Protein AF-A0A519UY20-F1 (afdb_monomer_lite)

Radius of gyration: 20.55 Å; chains: 1; bounding box: 41×55×35 Å

pLDDT: mean 90.34, std 7.58, range [68.69, 97.12]

Secondary structure (DSSP, 8-state):
-HHHHHHHHHHHGGGG---S----GGGS-GGG-TT-SEEEEEEEEEEEEEETTEEEEEEEEEEEE-SGGGGGGGS-PPP-

Sequence (80 aa):
MKRIILALLLLSNTAFCFAQNNYDVDLVPANLRPRANAIIRNQETIVDMKAVDNVMYSVKQAITVFNKNGENSARLVLFY

Foldseek 3Di:
DVVVVVVVVVVVVVVPDDDDPDPPVVPPDPVQPPPDQKDWPDWDWDWDDPDPPDIDIDIDTDMGGDDPVCPVVVDDDDDD

Structure (mmCIF, N/CA/C/O backbone):
data_AF-A0A519UY20-F1
#
_entry.id   AF-A0A519UY20-F1
#
loop_
_atom_site.group_PDB
_atom_site.id
_atom_site.type_symbol
_atom_site.label_atom_id
_atom_site.label_alt_id
_atom_site.label_comp_id
_atom_site.label_asym_id
_atom_site.label_entity_id
_atom_site.label_seq_id
_atom_site.pdbx_PDB_ins_code
_atom_site.Cartn_x
_atom_site.Cartn_y
_atom_site.Cartn_z
_atom_site.occupancy
_atom_site.B_iso_or_equiv
_atom_site.auth_seq_id
_atom_site.auth_comp_id
_atom_site.auth_asym_id
_atom_site.auth_atom_id
_atom_site.pdbx_PDB_model_num
ATOM 1 N N . MET A 1 1 ? 1.079 45.356 14.980 1.00 68.69 1 MET A N 1
ATOM 2 C CA . MET A 1 1 ? 1.394 44.297 15.970 1.00 68.69 1 MET A CA 1
ATOM 3 C C . MET A 1 1 ? 0.396 43.138 15.927 1.00 68.69 1 MET A C 1
ATOM 5 O O . MET A 1 1 ? 0.805 42.059 15.531 1.00 68.69 1 MET A O 1
ATOM 9 N N . LYS A 1 2 ? -0.908 43.335 16.191 1.00 79.56 2 LYS A N 1
ATOM 10 C CA . LYS A 1 2 ? -1.921 42.247 16.149 1.00 79.56 2 LYS A CA 1
ATOM 11 C C . LYS A 1 2 ? -1.962 41.438 14.836 1.00 79.56 2 LYS A C 1
ATOM 13 O O . LYS A 1 2 ? -2.030 40.219 14.880 1.00 79.56 2 LYS A O 1
ATOM 18 N N . ARG A 1 3 ? -1.849 42.099 13.675 1.00 86.25 3 ARG A N 1
ATOM 19 C CA . ARG A 1 3 ? -1.815 41.430 12.355 1.00 86.25 3 ARG A CA 1
ATOM 20 C C . ARG A 1 3 ? -0.570 40.559 12.140 1.00 86.25 3 ARG A C 1
ATOM 22 O O . ARG A 1 3 ? -0.666 39.522 11.504 1.00 86.25 3 ARG A O 1
ATOM 29 N N . ILE A 1 4 ? 0.572 40.967 12.699 1.00 91.69 4 ILE A N 1
ATOM 30 C CA . ILE A 1 4 ? 1.835 40.217 12.610 1.00 91.69 4 ILE A CA 1
ATOM 31 C C . ILE A 1 4 ? 1.752 38.968 13.492 1.00 91.69 4 ILE A C 1
ATOM 33 O O . ILE A 1 4 ? 2.112 37.885 13.052 1.00 91.69 4 ILE A O 1
ATOM 37 N N . ILE A 1 5 ? 1.199 39.107 14.701 1.00 91.25 5 ILE A N 1
ATOM 38 C CA . ILE A 1 5 ? 0.962 37.979 15.613 1.00 91.25 5 ILE A CA 1
ATOM 39 C C . ILE A 1 5 ? 0.003 36.964 14.976 1.00 91.25 5 ILE A C 1
ATOM 41 O O . ILE A 1 5 ? 0.266 35.768 15.017 1.00 91.25 5 ILE A O 1
ATOM 45 N N . LEU A 1 6 ? -1.072 37.434 14.334 1.00 90.25 6 LEU A N 1
AT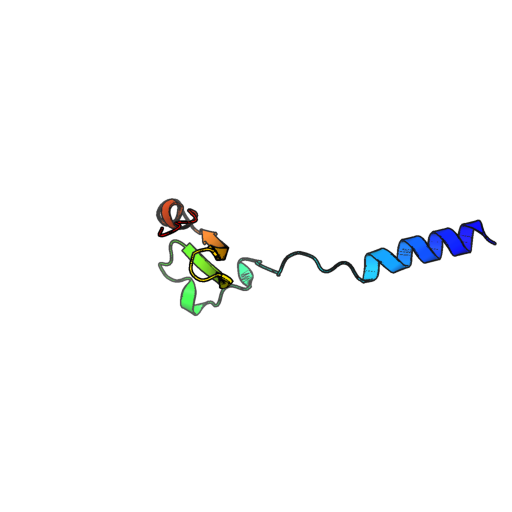OM 46 C CA . LEU A 1 6 ? -2.019 36.563 13.635 1.00 90.25 6 LEU A CA 1
ATOM 47 C C . LEU A 1 6 ? -1.365 35.821 12.457 1.00 90.25 6 LEU A C 1
ATOM 49 O O . LEU A 1 6 ? -1.587 34.627 12.291 1.00 90.25 6 LEU A O 1
ATOM 53 N N . ALA A 1 7 ? -0.530 36.504 11.667 1.00 90.31 7 ALA A N 1
ATOM 54 C CA . ALA A 1 7 ? 0.206 35.878 10.569 1.00 90.31 7 ALA A CA 1
ATOM 55 C C . ALA A 1 7 ? 1.193 34.809 11.071 1.00 90.31 7 ALA A C 1
ATOM 57 O O . ALA A 1 7 ? 1.278 33.730 10.490 1.00 90.31 7 ALA A O 1
ATOM 58 N N . LEU A 1 8 ? 1.888 35.078 12.180 1.00 89.94 8 LEU A N 1
ATOM 59 C CA . LEU A 1 8 ? 2.809 34.125 12.799 1.00 89.94 8 LEU A CA 1
ATOM 60 C C . LEU A 1 8 ? 2.075 32.879 13.326 1.00 89.94 8 LEU A C 1
ATOM 62 O O . LEU A 1 8 ? 2.560 31.764 13.157 1.00 89.94 8 LEU A O 1
ATOM 66 N N . LEU A 1 9 ? 0.886 33.063 13.911 1.00 88.12 9 LEU A N 1
ATOM 67 C CA . LEU A 1 9 ? 0.034 31.971 14.390 1.00 88.12 9 LEU A CA 1
ATOM 68 C C . LEU A 1 9 ? -0.481 31.091 13.238 1.00 88.12 9 LEU A C 1
ATOM 70 O O . LEU A 1 9 ? -0.592 29.879 13.378 1.00 88.12 9 LEU A O 1
ATOM 74 N N . LEU A 1 10 ? -0.795 31.681 12.085 1.00 87.12 10 LEU A N 1
ATOM 75 C CA . LEU A 1 10 ? -1.227 30.917 10.911 1.00 87.12 10 LEU A CA 1
ATOM 76 C C . LEU A 1 10 ? -0.069 30.112 10.301 1.00 87.12 10 LEU A C 1
ATOM 78 O O . LEU A 1 10 ? -0.264 28.963 9.914 1.00 87.12 10 LEU A O 1
ATOM 82 N N . LEU A 1 11 ? 1.144 30.674 10.274 1.00 86.81 11 LEU A N 1
ATOM 83 C CA . LEU A 1 11 ? 2.343 30.000 9.761 1.00 86.81 11 LEU A CA 1
ATOM 84 C C . LEU A 1 11 ? 2.836 28.861 10.665 1.00 86.81 11 LEU A C 1
ATOM 86 O O . LEU A 1 11 ? 3.390 27.888 10.165 1.00 86.81 11 LEU A O 1
ATOM 90 N N . SER A 1 12 ? 2.621 28.924 11.981 1.00 85.56 12 SER A N 1
ATOM 91 C CA . SER A 1 12 ? 3.033 27.829 12.871 1.00 85.56 12 SER A CA 1
ATOM 92 C C . SER A 1 12 ? 2.233 26.537 12.649 1.00 85.56 12 SER A C 1
ATOM 94 O O . SER A 1 12 ? 2.743 25.452 12.919 1.00 85.56 12 SER A O 1
ATOM 96 N N . ASN A 1 13 ? 1.014 26.623 12.103 1.00 76.56 13 ASN A N 1
ATOM 97 C CA . ASN A 1 13 ? 0.174 25.454 11.827 1.00 76.56 13 ASN A CA 1
ATOM 98 C C . ASN A 1 13 ? 0.700 24.595 10.664 1.00 76.56 13 ASN A C 1
ATOM 100 O O . ASN A 1 13 ? 0.472 23.387 10.647 1.00 76.56 13 ASN A O 1
ATOM 104 N N . THR A 1 14 ? 1.445 25.169 9.711 1.00 78.75 14 THR A N 1
ATOM 105 C CA . THR A 1 14 ? 1.980 24.395 8.576 1.00 78.75 14 THR A CA 1
ATOM 106 C C . THR A 1 14 ? 3.136 23.478 8.977 1.00 78.75 14 THR A C 1
ATOM 108 O O . THR A 1 14 ? 3.407 22.508 8.277 1.00 78.75 14 THR A O 1
ATOM 111 N N . ALA A 1 15 ? 3.804 23.750 10.104 1.00 76.06 15 ALA A N 1
ATOM 112 C CA . ALA A 1 15 ? 4.937 22.958 10.588 1.00 76.06 15 ALA A CA 1
ATOM 113 C C . ALA A 1 15 ? 4.538 21.575 11.140 1.00 76.06 15 ALA A C 1
ATOM 115 O O . ALA A 1 15 ? 5.386 20.693 11.235 1.00 76.06 15 ALA A O 1
ATOM 116 N N . PHE A 1 16 ? 3.261 21.373 11.484 1.00 72.25 16 PHE A N 1
ATOM 117 C CA . PHE A 1 16 ? 2.755 20.133 12.090 1.00 72.25 16 PHE A CA 1
ATOM 118 C C . PHE A 1 16 ? 1.830 19.334 11.165 1.00 72.25 16 PHE A C 1
ATOM 120 O O . PHE A 1 16 ? 1.096 18.455 11.616 1.00 72.25 16 PHE A O 1
ATOM 127 N N . CYS A 1 17 ? 1.846 19.622 9.863 1.00 71.00 17 CYS A N 1
ATOM 128 C CA . CYS A 1 17 ? 1.087 18.833 8.904 1.00 71.00 17 CYS A CA 1
ATOM 129 C C . CYS A 1 17 ? 1.814 17.509 8.632 1.00 71.00 17 CYS A C 1
ATOM 131 O O . CYS A 1 17 ? 2.852 17.481 7.970 1.00 71.00 17 CYS A O 1
ATOM 133 N N . PHE A 1 18 ? 1.267 16.404 9.136 1.00 74.62 18 PHE A N 1
ATOM 134 C CA . PHE A 1 18 ? 1.696 15.071 8.729 1.00 74.62 18 PHE A CA 1
ATOM 135 C C . PHE A 1 18 ? 1.091 14.761 7.357 1.00 74.62 18 PHE A C 1
ATOM 137 O O . PHE A 1 18 ? -0.123 14.615 7.216 1.00 74.62 18 PHE A O 1
ATOM 144 N N . ALA A 1 19 ? 1.941 14.694 6.333 1.00 72.69 19 ALA A N 1
ATOM 145 C CA . ALA A 1 19 ? 1.544 14.233 5.009 1.00 72.69 19 ALA A CA 1
ATOM 146 C C . ALA A 1 19 ? 1.291 12.714 5.003 1.00 72.69 19 ALA A C 1
ATOM 148 O O . ALA A 1 19 ? 1.539 12.010 5.985 1.00 72.69 19 ALA A O 1
ATOM 149 N N . GLN A 1 20 ? 0.809 12.203 3.867 1.00 72.19 20 GLN A N 1
ATOM 150 C CA . GLN A 1 20 ? 0.728 10.763 3.61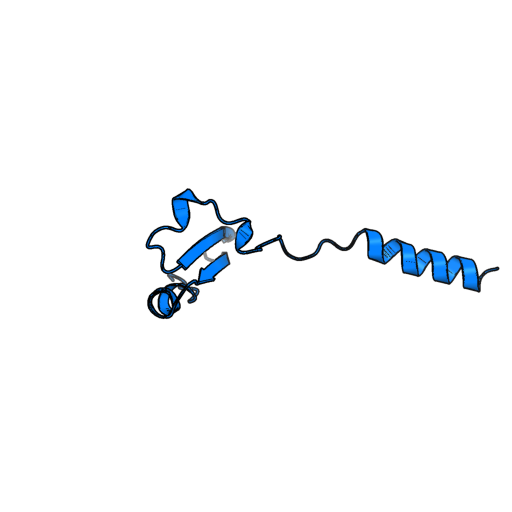9 1.00 72.19 20 GLN A CA 1
ATOM 151 C C . GLN A 1 20 ? 2.093 10.104 3.884 1.00 72.19 20 GLN A C 1
ATOM 153 O O . GLN A 1 20 ? 3.132 10.734 3.680 1.00 72.19 20 GLN A O 1
ATOM 158 N N . ASN A 1 21 ? 2.101 8.837 4.311 1.00 85.38 21 ASN A N 1
ATOM 159 C CA . ASN A 1 21 ? 3.346 8.078 4.448 1.00 85.38 21 ASN A CA 1
ATOM 160 C C . ASN A 1 21 ? 4.184 8.180 3.163 1.00 85.38 21 ASN A C 1
ATOM 162 O O . ASN A 1 21 ? 3.637 8.150 2.059 1.00 85.38 21 ASN A O 1
ATOM 166 N N . ASN A 1 22 ? 5.509 8.269 3.308 1.00 90.38 22 ASN A N 1
ATOM 167 C CA . ASN A 1 22 ? 6.393 8.321 2.152 1.00 90.38 22 ASN A CA 1
ATOM 168 C C . ASN A 1 22 ? 6.396 6.961 1.425 1.00 90.38 22 ASN A C 1
ATOM 170 O O . ASN A 1 22 ? 6.852 5.952 1.969 1.00 90.38 22 ASN A O 1
ATOM 174 N N . TYR A 1 23 ? 5.896 6.953 0.188 1.00 91.81 23 TYR A N 1
ATOM 175 C CA . TYR A 1 23 ? 5.866 5.790 -0.699 1.00 91.81 2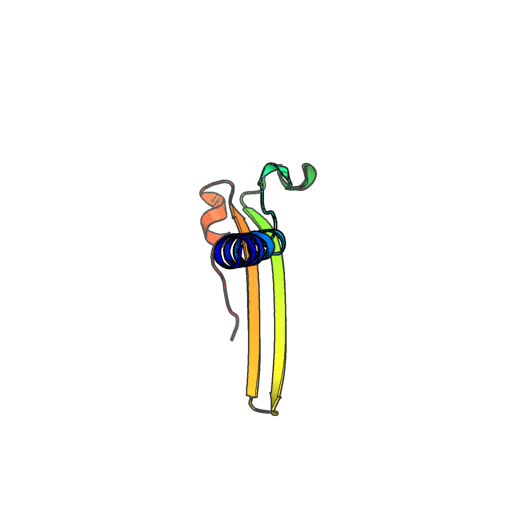3 TYR A CA 1
ATOM 176 C C . TYR A 1 23 ? 6.738 5.968 -1.948 1.00 91.81 23 TYR A C 1
ATOM 178 O O . TYR A 1 23 ? 6.486 5.303 -2.954 1.00 91.81 23 TYR A O 1
ATOM 186 N N . ASP A 1 24 ? 7.769 6.816 -1.883 1.00 92.69 24 ASP A N 1
ATOM 187 C CA . ASP A 1 24 ? 8.767 6.955 -2.943 1.00 92.69 24 ASP A CA 1
ATOM 188 C C . ASP A 1 24 ? 9.266 5.576 -3.388 1.00 92.69 24 ASP A C 1
ATOM 190 O O . ASP A 1 24 ? 9.626 4.712 -2.577 1.00 92.69 24 ASP A O 1
ATOM 194 N N . VAL A 1 25 ? 9.271 5.358 -4.703 1.00 91.62 25 VAL A N 1
ATOM 195 C CA . VAL A 1 25 ? 9.618 4.063 -5.305 1.00 91.62 25 VAL A CA 1
ATOM 196 C C . VAL A 1 25 ? 11.053 3.660 -4.951 1.00 91.62 25 VAL A C 1
ATOM 198 O O . VAL A 1 25 ? 11.341 2.478 -4.753 1.00 91.62 25 VAL A O 1
ATOM 201 N N . ASP A 1 26 ? 11.936 4.640 -4.765 1.00 93.19 26 ASP A N 1
ATOM 202 C CA . ASP A 1 26 ? 13.324 4.422 -4.368 1.00 93.19 26 ASP A CA 1
ATOM 203 C C . ASP A 1 26 ? 13.476 3.853 -2.952 1.00 93.19 26 ASP A C 1
ATOM 205 O O . ASP A 1 26 ? 14.470 3.184 -2.669 1.00 93.19 26 ASP A O 1
ATOM 209 N N . LEU A 1 27 ? 12.460 4.001 -2.096 1.00 94.31 27 LEU A N 1
ATOM 210 C CA . LEU A 1 27 ? 12.416 3.402 -0.760 1.00 94.31 27 LEU A CA 1
ATOM 211 C C . LEU A 1 27 ? 11.947 1.940 -0.772 1.00 94.31 27 LEU A C 1
ATOM 213 O O . LEU A 1 27 ? 11.791 1.320 0.284 1.00 94.31 27 LEU A O 1
ATOM 217 N N . VAL A 1 28 ? 11.654 1.362 -1.938 1.00 95.06 28 VAL A N 1
ATOM 218 C CA . VAL A 1 28 ? 11.369 -0.072 -2.056 1.00 95.06 28 VAL A CA 1
ATOM 219 C C . VAL A 1 28 ? 12.677 -0.855 -1.877 1.00 95.06 28 VAL A C 1
ATOM 221 O O . VAL A 1 28 ? 13.609 -0.617 -2.649 1.00 95.06 28 VAL A O 1
ATOM 224 N N . PRO A 1 29 ? 12.761 -1.825 -0.945 1.00 94.75 29 PRO A N 1
ATOM 225 C CA . PRO A 1 29 ? 13.952 -2.655 -0.761 1.00 94.75 29 PRO A CA 1
ATOM 226 C C . PRO A 1 29 ? 14.429 -3.312 -2.062 1.00 94.75 29 PRO A C 1
ATOM 228 O O . PRO A 1 29 ? 13.637 -3.894 -2.808 1.00 94.75 29 PRO A O 1
ATOM 231 N N . ALA A 1 30 ? 15.734 -3.231 -2.337 1.00 93.88 30 ALA A N 1
ATOM 232 C CA . ALA A 1 30 ? 16.312 -3.692 -3.601 1.00 93.88 30 ALA A CA 1
ATOM 233 C C . ALA A 1 30 ? 16.102 -5.194 -3.853 1.00 93.88 30 ALA A C 1
ATOM 235 O O . ALA A 1 30 ? 15.989 -5.605 -5.001 1.00 93.88 30 ALA A O 1
ATOM 236 N N . ASN A 1 31 ? 15.987 -6.006 -2.799 1.00 95.31 31 ASN A N 1
ATOM 237 C CA . ASN A 1 31 ? 15.713 -7.441 -2.890 1.00 95.31 31 ASN A CA 1
ATOM 238 C C . ASN A 1 31 ? 14.277 -7.776 -3.331 1.00 95.31 31 ASN A C 1
ATOM 240 O O . ASN A 1 31 ? 14.043 -8.890 -3.786 1.00 95.31 31 ASN A O 1
ATOM 244 N N . LEU A 1 32 ? 13.327 -6.843 -3.212 1.00 94.50 32 LEU A N 1
ATOM 245 C CA . LEU A 1 32 ? 11.929 -7.062 -3.598 1.00 94.50 32 LEU A CA 1
ATOM 246 C C . LEU A 1 32 ? 11.633 -6.653 -5.048 1.00 94.50 32 LEU A C 1
ATOM 248 O O . LEU A 1 32 ? 10.599 -7.031 -5.583 1.00 94.50 32 LEU A O 1
ATOM 252 N N . ARG A 1 33 ? 12.516 -5.880 -5.694 1.00 91.06 33 ARG A N 1
ATOM 253 C CA . ARG A 1 33 ? 12.309 -5.357 -7.058 1.00 91.06 33 ARG A CA 1
ATOM 254 C C . ARG A 1 33 ? 12.490 -6.394 -8.179 1.00 91.06 33 ARG A C 1
ATOM 256 O O . ARG A 1 33 ? 11.726 -6.334 -9.144 1.00 91.06 33 ARG A O 1
ATOM 263 N N . PRO A 1 34 ? 13.476 -7.317 -8.134 1.00 94.94 34 PRO A N 1
ATOM 264 C CA . PRO A 1 34 ? 13.734 -8.215 -9.251 1.00 94.94 34 PRO A CA 1
ATOM 265 C C . PRO A 1 34 ? 12.503 -9.055 -9.594 1.00 94.94 34 PRO A C 1
ATOM 267 O O . PRO A 1 34 ? 12.003 -9.808 -8.765 1.00 94.94 34 PRO A O 1
ATOM 270 N N . ARG A 1 35 ? 12.039 -8.945 -10.846 1.00 94.06 35 ARG A N 1
ATOM 271 C CA . ARG A 1 35 ? 10.884 -9.680 -11.402 1.00 94.06 35 ARG A CA 1
ATOM 272 C C . ARG A 1 35 ? 9.528 -9.377 -10.738 1.00 94.06 35 ARG A C 1
ATOM 274 O O . ARG A 1 35 ? 8.549 -10.038 -11.075 1.00 94.06 35 ARG A O 1
ATOM 281 N N . ALA A 1 36 ? 9.439 -8.390 -9.846 1.00 95.38 36 ALA A N 1
ATOM 282 C CA . ALA A 1 36 ? 8.166 -7.972 -9.269 1.00 95.38 36 ALA A CA 1
ATOM 283 C C . ALA A 1 36 ? 7.373 -7.108 -10.262 1.00 95.38 36 ALA A C 1
ATOM 285 O O . ALA A 1 36 ? 7.892 -6.141 -10.815 1.00 95.38 36 ALA A O 1
ATOM 286 N N . ASN A 1 37 ? 6.094 -7.432 -10.462 1.00 96.94 37 ASN A N 1
ATOM 287 C CA . ASN A 1 37 ? 5.177 -6.592 -11.242 1.00 96.94 37 ASN A CA 1
ATOM 288 C C . ASN A 1 37 ? 4.499 -5.517 -10.372 1.00 96.94 37 ASN A C 1
ATOM 290 O O . ASN A 1 37 ? 4.147 -4.448 -10.868 1.00 96.94 37 ASN A O 1
ATOM 294 N N . ALA A 1 38 ? 4.346 -5.792 -9.073 1.00 96.69 38 ALA A N 1
ATOM 295 C CA . ALA A 1 38 ? 3.853 -4.876 -8.050 1.00 96.69 38 ALA A CA 1
ATOM 296 C C . ALA A 1 38 ? 4.360 -5.305 -6.658 1.00 96.69 38 ALA A C 1
ATOM 298 O O . ALA A 1 38 ? 4.714 -6.469 -6.467 1.00 96.69 38 ALA A O 1
ATOM 299 N N . ILE A 1 39 ? 4.385 -4.384 -5.690 1.00 96.25 39 ILE A N 1
ATOM 300 C CA . ILE A 1 39 ? 4.777 -4.633 -4.292 1.00 96.25 39 ILE A CA 1
ATOM 301 C C . ILE A 1 39 ? 3.792 -3.952 -3.345 1.00 96.25 39 ILE A C 1
ATOM 303 O O . ILE A 1 39 ? 3.493 -2.766 -3.494 1.00 96.25 39 ILE A O 1
ATOM 307 N N . ILE A 1 40 ? 3.356 -4.682 -2.319 1.00 94.75 40 ILE A N 1
ATOM 308 C CA . ILE A 1 40 ? 2.582 -4.132 -1.202 1.00 94.75 40 ILE A CA 1
ATOM 309 C C . ILE A 1 40 ? 3.527 -3.314 -0.310 1.00 94.75 40 ILE A C 1
ATOM 311 O O . ILE A 1 40 ? 4.533 -3.820 0.184 1.00 94.75 40 ILE A O 1
ATOM 315 N N . ARG A 1 41 ? 3.219 -2.029 -0.131 1.00 94.38 41 ARG A N 1
ATOM 316 C CA . ARG A 1 41 ? 3.962 -1.069 0.704 1.00 94.38 41 ARG A CA 1
ATOM 317 C C . ARG A 1 41 ? 3.391 -0.977 2.112 1.00 94.38 41 ARG A C 1
ATOM 319 O O . ARG A 1 41 ? 4.140 -0.795 3.063 1.00 94.38 41 ARG A O 1
ATOM 326 N N . ASN A 1 42 ? 2.072 -1.080 2.222 1.00 93.50 42 ASN A N 1
ATOM 327 C CA . ASN A 1 42 ? 1.344 -1.107 3.480 1.00 93.50 42 ASN A CA 1
ATOM 328 C C . ASN A 1 42 ? 0.065 -1.925 3.287 1.00 93.50 42 ASN A C 1
ATOM 330 O O . ASN A 1 42 ? -0.555 -1.855 2.223 1.00 93.50 42 ASN A O 1
ATOM 334 N N . GLN A 1 43 ? -0.318 -2.677 4.309 1.00 93.69 43 GLN A N 1
ATOM 335 C CA . GLN A 1 43 ? -1.578 -3.391 4.374 1.00 93.69 43 GLN A CA 1
ATOM 336 C C . GLN A 1 43 ? -2.043 -3.434 5.824 1.00 93.69 43 GLN A C 1
ATOM 338 O O . GLN A 1 43 ? -1.378 -3.998 6.687 1.00 93.69 43 GLN A O 1
ATOM 343 N N . GLU A 1 44 ? -3.210 -2.858 6.059 1.00 94.19 44 GLU A N 1
ATOM 344 C CA . GLU A 1 44 ? -3.861 -2.803 7.354 1.00 94.19 44 GLU A CA 1
ATOM 345 C C . GLU A 1 44 ? -5.298 -3.292 7.193 1.00 94.19 44 GLU A C 1
ATOM 347 O O . GLU A 1 44 ? -5.991 -2.966 6.225 1.00 94.19 44 GLU A O 1
ATOM 352 N N . THR A 1 45 ? -5.736 -4.126 8.127 1.00 94.62 45 THR A N 1
ATOM 353 C CA . THR A 1 45 ? -7.117 -4.590 8.214 1.00 94.62 45 THR A CA 1
ATOM 354 C C . THR A 1 45 ? -7.538 -4.498 9.664 1.00 94.62 45 THR A C 1
ATOM 356 O O . THR A 1 45 ? -6.960 -5.157 10.525 1.00 94.62 45 THR A O 1
ATOM 359 N N . ILE A 1 46 ? -8.528 -3.656 9.923 1.00 95.50 46 ILE A N 1
ATOM 360 C CA . ILE A 1 46 ? -9.107 -3.454 11.244 1.00 95.50 46 ILE A CA 1
ATOM 361 C C . ILE A 1 46 ? -10.477 -4.110 11.234 1.00 95.50 46 ILE A C 1
ATOM 363 O O . ILE A 1 46 ? -11.317 -3.784 10.393 1.00 95.50 46 ILE A O 1
ATOM 367 N N . VAL A 1 47 ? -10.680 -5.032 12.170 1.00 94.31 47 VAL A N 1
ATOM 368 C CA . VAL A 1 47 ? -11.969 -5.675 12.417 1.00 94.31 47 VAL A CA 1
ATOM 369 C C . VAL A 1 47 ? -12.513 -5.110 13.720 1.00 94.31 47 VAL A C 1
ATOM 371 O O . VAL A 1 47 ? -11.946 -5.344 14.784 1.00 94.31 47 VAL A O 1
ATOM 374 N N . ASP A 1 48 ? -13.583 -4.334 13.622 1.00 95.56 48 ASP A N 1
ATOM 375 C CA . ASP A 1 48 ? -14.224 -3.655 14.744 1.00 95.56 48 ASP A CA 1
ATOM 376 C C . ASP A 1 48 ? -15.590 -4.298 15.015 1.00 95.56 48 ASP A C 1
ATOM 378 O O . ASP A 1 48 ? -16.546 -4.121 14.257 1.00 95.56 48 ASP A O 1
ATOM 382 N N . MET A 1 49 ? -15.663 -5.099 16.080 1.00 95.06 49 MET A N 1
ATOM 383 C CA . MET A 1 49 ? -16.891 -5.762 16.518 1.00 95.06 49 MET A CA 1
ATOM 384 C C . MET A 1 49 ? -17.678 -4.825 17.434 1.00 95.06 49 MET A C 1
ATOM 386 O O . MET A 1 49 ? -17.384 -4.704 18.622 1.00 95.06 49 MET A O 1
ATOM 390 N N . LYS A 1 50 ? -18.714 -4.190 16.883 1.00 95.12 50 LYS A N 1
ATOM 391 C CA . LYS A 1 50 ? -19.603 -3.288 17.628 1.00 95.12 50 LYS A CA 1
ATOM 392 C C . LYS A 1 50 ? -20.740 -4.038 18.322 1.00 95.12 50 LYS A C 1
ATOM 394 O O . LYS A 1 50 ? -21.172 -3.627 19.394 1.00 95.12 50 LYS A O 1
ATOM 399 N N . ALA A 1 51 ? -21.217 -5.124 17.715 1.00 96.50 51 ALA A N 1
ATOM 400 C CA . ALA A 1 51 ? -22.180 -6.071 18.277 1.00 96.50 51 ALA A CA 1
ATOM 401 C C . ALA A 1 51 ? -22.026 -7.443 17.595 1.00 96.50 51 ALA A C 1
ATOM 403 O O . ALA A 1 51 ? -21.285 -7.572 16.621 1.00 96.50 51 ALA A O 1
ATOM 404 N N . VAL A 1 52 ? -22.740 -8.464 18.081 1.00 94.44 52 VAL A N 1
ATOM 405 C CA . VAL A 1 52 ? -22.692 -9.835 17.526 1.00 94.44 52 VAL A CA 1
ATOM 406 C C . VAL A 1 52 ? -23.082 -9.870 16.041 1.00 94.44 52 VAL A C 1
ATOM 408 O O . VAL A 1 52 ? -22.533 -10.653 15.274 1.00 94.44 52 VAL A O 1
ATOM 411 N N . ASP A 1 53 ? -23.999 -8.997 15.636 1.00 95.12 53 ASP A N 1
ATOM 412 C CA . ASP A 1 53 ? -24.521 -8.831 14.278 1.00 95.12 53 ASP A CA 1
ATOM 413 C C . ASP A 1 53 ? -23.981 -7.575 13.565 1.00 95.12 53 ASP A C 1
ATOM 415 O O . ASP A 1 53 ? -24.394 -7.268 12.448 1.00 95.12 53 ASP A O 1
ATOM 419 N N . ASN A 1 54 ? -23.046 -6.846 14.186 1.00 94.38 54 ASN A N 1
ATOM 420 C CA . ASN A 1 54 ? -22.486 -5.607 13.650 1.00 94.38 54 ASN A CA 1
ATOM 421 C C . ASN A 1 54 ? -20.962 -5.605 13.770 1.00 94.38 54 ASN A C 1
ATOM 423 O O . ASN A 1 54 ? -20.391 -5.186 14.783 1.00 94.38 54 ASN A O 1
ATOM 427 N N . VAL A 1 55 ? -20.312 -6.063 12.703 1.00 94.00 55 VAL A N 1
ATOM 428 C CA . VAL A 1 55 ? -18.857 -6.080 12.563 1.00 94.00 55 VAL A CA 1
ATOM 429 C C . VAL A 1 55 ? -18.471 -5.189 11.392 1.00 94.00 55 VAL A C 1
ATOM 431 O O . VAL A 1 55 ? -18.987 -5.332 10.286 1.00 94.00 55 VAL A O 1
ATOM 434 N N . MET A 1 56 ? -17.552 -4.262 11.636 1.00 93.69 56 MET A N 1
ATOM 435 C CA . MET A 1 56 ? -17.020 -3.356 10.630 1.00 93.69 56 MET A CA 1
ATOM 436 C C . MET A 1 56 ? -15.616 -3.795 10.221 1.00 93.69 56 MET A C 1
ATOM 438 O O . MET A 1 56 ? -14.744 -3.974 11.068 1.00 93.69 56 MET A O 1
ATOM 442 N N . TYR A 1 57 ? -15.380 -3.899 8.915 1.00 93.25 57 TYR A N 1
ATOM 443 C CA . TYR A 1 57 ? -14.061 -4.158 8.345 1.00 93.25 57 TYR A CA 1
ATOM 444 C C . TYR A 1 57 ? -13.537 -2.887 7.682 1.00 93.25 57 TYR A C 1
ATOM 446 O O . TYR A 1 57 ? -14.145 -2.370 6.748 1.00 93.25 57 TYR A O 1
ATOM 454 N N . SER A 1 58 ? -12.393 -2.391 8.144 1.00 93.94 58 SER A N 1
ATOM 455 C CA . SER A 1 58 ? -11.670 -1.297 7.490 1.00 93.94 58 SER A CA 1
ATOM 456 C C . SER A 1 58 ? -10.377 -1.836 6.894 1.00 93.94 58 SER A C 1
ATOM 458 O O . SER A 1 58 ? -9.502 -2.283 7.632 1.00 93.94 58 SER A O 1
ATOM 460 N N . VAL A 1 59 ? -10.249 -1.795 5.567 1.00 94.06 59 VAL A N 1
ATOM 461 C CA . VAL A 1 59 ? -9.047 -2.249 4.854 1.00 94.06 59 VAL A CA 1
ATOM 462 C C . VAL A 1 59 ? -8.349 -1.056 4.214 1.00 94.06 59 VAL A C 1
ATOM 464 O O . VAL A 1 59 ? -8.966 -0.283 3.482 1.00 94.06 59 VAL A O 1
ATOM 467 N N . LYS A 1 60 ? -7.045 -0.927 4.459 1.00 93.38 60 LYS A N 1
ATOM 468 C CA . LYS A 1 60 ? -6.180 0.091 3.858 1.00 93.38 60 LYS A CA 1
ATOM 469 C C . LYS A 1 60 ? -4.965 -0.584 3.239 1.00 93.38 60 LYS A C 1
ATOM 471 O O . LYS A 1 60 ? -4.240 -1.305 3.916 1.00 93.38 60 LYS A O 1
ATOM 476 N N . GLN A 1 61 ? -4.719 -0.327 1.958 1.00 94.06 61 GLN A N 1
ATOM 477 C CA . GLN A 1 61 ? -3.567 -0.862 1.236 1.00 94.06 61 GLN A CA 1
ATOM 478 C C . GLN A 1 61 ? -2.864 0.238 0.441 1.00 94.06 61 GLN A C 1
ATOM 480 O O . GLN A 1 61 ? -3.506 1.112 -0.134 1.00 94.06 61 GLN A O 1
ATOM 485 N N . ALA A 1 62 ? -1.537 0.171 0.400 1.00 94.44 62 ALA A N 1
ATOM 486 C CA . ALA A 1 62 ? -0.704 0.951 -0.505 1.00 94.44 62 ALA A CA 1
ATOM 487 C C . ALA A 1 62 ? 0.134 -0.023 -1.329 1.00 94.44 62 ALA A C 1
ATOM 489 O O . ALA A 1 62 ? 0.821 -0.874 -0.763 1.00 94.44 62 ALA A O 1
ATOM 490 N N . ILE A 1 63 ? 0.067 0.077 -2.654 1.00 95.44 63 ILE A N 1
ATOM 491 C CA . ILE A 1 63 ? 0.717 -0.854 -3.579 1.00 95.44 63 ILE A CA 1
ATOM 492 C C . ILE A 1 63 ? 1.444 -0.036 -4.641 1.00 95.44 63 ILE A C 1
ATOM 494 O O . ILE A 1 63 ? 0.858 0.848 -5.261 1.00 95.44 63 ILE A O 1
ATOM 498 N N . THR A 1 64 ? 2.720 -0.335 -4.861 1.00 96.25 64 THR A N 1
ATOM 499 C CA . THR A 1 64 ? 3.486 0.215 -5.983 1.00 96.25 64 THR A CA 1
ATOM 500 C C . THR A 1 64 ? 3.387 -0.760 -7.148 1.00 96.25 64 THR A C 1
ATOM 502 O O . THR A 1 64 ? 3.793 -1.912 -7.009 1.00 96.25 64 THR A O 1
ATOM 505 N N . VAL A 1 65 ? 2.865 -0.314 -8.291 1.00 96.81 65 VAL A N 1
ATOM 506 C CA . VAL A 1 65 ? 2.770 -1.110 -9.525 1.00 96.81 65 VAL A CA 1
ATOM 507 C C . VAL A 1 65 ? 3.876 -0.677 -10.483 1.00 96.81 65 VAL A C 1
ATOM 509 O O . VAL A 1 65 ? 3.974 0.500 -10.815 1.00 96.81 65 VAL A O 1
ATOM 512 N N . PHE A 1 66 ? 4.715 -1.617 -10.923 1.00 95.56 66 PHE A N 1
ATOM 513 C CA . PHE A 1 66 ? 5.873 -1.318 -11.773 1.00 95.56 66 PHE A CA 1
ATOM 514 C C . PHE A 1 66 ? 5.573 -1.402 -13.266 1.00 95.56 66 PHE A C 1
ATOM 516 O O . PHE A 1 66 ? 6.238 -0.748 -14.066 1.00 95.56 66 PHE A O 1
ATOM 523 N N . ASN A 1 67 ? 4.626 -2.250 -13.666 1.00 95.69 67 ASN A N 1
ATOM 524 C CA . ASN A 1 67 ? 4.327 -2.500 -15.071 1.00 95.69 67 ASN A CA 1
ATOM 525 C C . ASN A 1 67 ? 2.882 -2.990 -15.269 1.00 95.69 67 ASN A C 1
ATOM 527 O O . ASN A 1 67 ? 2.175 -3.303 -14.312 1.00 95.69 67 ASN A O 1
ATOM 531 N N . LYS A 1 68 ? 2.469 -3.110 -16.537 1.00 97.12 68 LYS A N 1
ATOM 532 C CA . LYS A 1 68 ? 1.120 -3.542 -16.939 1.00 97.12 68 LYS A CA 1
ATOM 533 C C . LYS A 1 68 ? 0.722 -4.922 -16.397 1.00 97.12 68 LYS A C 1
ATOM 535 O O . LYS A 1 68 ? -0.443 -5.148 -16.093 1.00 97.12 68 LYS A O 1
ATOM 540 N N . ASN A 1 69 ? 1.673 -5.836 -16.205 1.00 96.94 69 ASN A N 1
ATOM 541 C CA . ASN A 1 69 ? 1.374 -7.160 -15.649 1.00 96.94 69 ASN A CA 1
ATOM 542 C C . ASN A 1 69 ? 0.961 -7.091 -14.165 1.00 96.94 69 ASN A C 1
ATOM 544 O O . ASN A 1 69 ? 0.378 -8.043 -13.652 1.00 96.94 69 ASN A O 1
ATOM 548 N N . GLY A 1 70 ? 1.262 -5.987 -13.470 1.00 95.69 70 GLY A N 1
ATOM 549 C CA . GLY A 1 70 ? 0.902 -5.750 -12.070 1.00 95.69 70 GLY A CA 1
ATOM 550 C C . GLY A 1 70 ? -0.410 -4.989 -11.877 1.00 95.69 70 GLY A C 1
ATOM 551 O O . GLY A 1 70 ?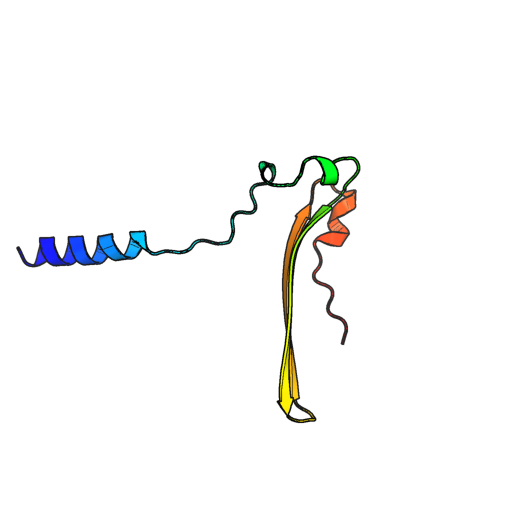 -0.830 -4.795 -10.741 1.00 95.69 70 GLY A O 1
ATOM 552 N N . GLU A 1 71 ? -1.077 -4.569 -12.953 1.00 96.12 71 GLU A N 1
ATOM 553 C CA . GLU A 1 71 ? -2.284 -3.731 -12.900 1.00 96.12 71 GLU A CA 1
ATOM 554 C C . GLU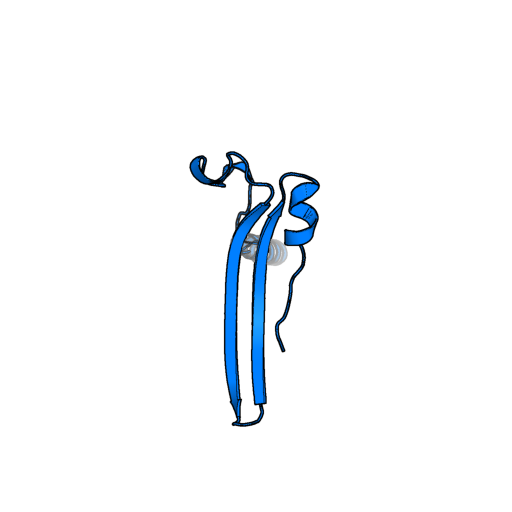 A 1 71 ? -3.423 -4.390 -12.105 1.00 96.12 71 GLU A C 1
ATOM 556 O O . GLU A 1 71 ? -4.109 -3.740 -11.318 1.00 96.12 71 GLU A O 1
ATOM 561 N N . ASN A 1 72 ? -3.556 -5.715 -12.204 1.00 95.19 72 ASN A N 1
ATOM 562 C CA . ASN A 1 72 ? -4.531 -6.477 -11.422 1.00 95.19 72 ASN A CA 1
ATOM 563 C C . ASN A 1 72 ? -4.315 -6.369 -9.903 1.00 95.19 72 ASN A C 1
ATOM 565 O O . ASN A 1 72 ? -5.283 -6.486 -9.151 1.00 95.19 72 ASN A O 1
ATOM 569 N N . SER A 1 73 ? -3.078 -6.140 -9.453 1.00 94.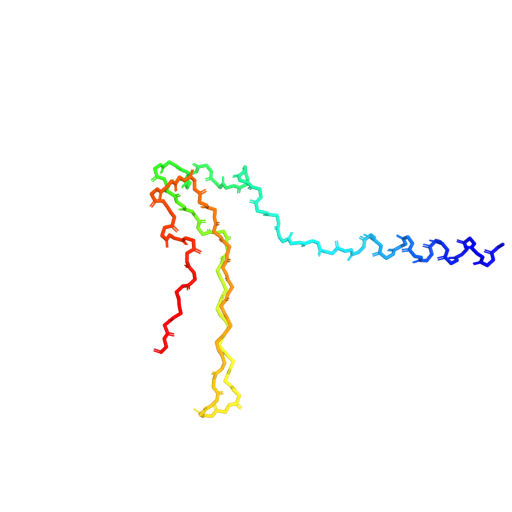81 73 SER A N 1
ATOM 570 C CA . SER A 1 73 ? -2.738 -5.967 -8.039 1.00 94.81 73 SER A CA 1
ATOM 571 C C . SER A 1 73 ? -3.130 -4.595 -7.493 1.00 94.81 73 SER A C 1
ATOM 573 O O . SER A 1 73 ? -3.150 -4.437 -6.282 1.00 94.81 73 SER A O 1
ATOM 575 N N . ALA A 1 74 ? -3.463 -3.611 -8.338 1.00 92.44 74 ALA A N 1
ATOM 576 C CA . ALA A 1 74 ? -3.934 -2.298 -7.886 1.00 92.44 74 ALA A CA 1
ATOM 577 C C . ALA A 1 74 ? -5.363 -2.328 -7.315 1.00 92.44 74 ALA A C 1
ATOM 579 O O . ALA A 1 74 ? -5.812 -1.350 -6.719 1.00 92.44 74 ALA A O 1
ATOM 580 N N . ARG A 1 75 ? -6.105 -3.423 -7.520 1.00 92.31 75 ARG A N 1
ATOM 581 C CA . ARG A 1 75 ? -7.480 -3.550 -7.033 1.00 92.31 75 ARG A CA 1
ATOM 582 C C . ARG A 1 75 ? -7.509 -3.835 -5.536 1.00 92.31 75 ARG A C 1
ATOM 584 O O . ARG A 1 75 ? -6.845 -4.757 -5.070 1.00 92.31 75 ARG A O 1
ATOM 591 N N . LEU A 1 76 ? -8.381 -3.128 -4.821 1.00 90.38 76 LEU A N 1
ATOM 592 C CA . LEU A 1 76 ? -8.793 -3.509 -3.474 1.00 90.38 76 LEU A CA 1
ATOM 593 C C . LEU A 1 76 ? -9.890 -4.576 -3.579 1.00 90.38 76 LEU A C 1
ATOM 595 O O . LEU A 1 76 ? -11.009 -4.279 -3.996 1.00 90.38 76 LEU A O 1
ATOM 599 N N . VAL A 1 77 ? -9.562 -5.821 -3.237 1.00 87.50 77 VAL A N 1
ATOM 600 C CA . VAL A 1 77 ? -10.528 -6.929 -3.198 1.00 87.50 77 VAL A CA 1
ATOM 601 C C . VAL A 1 77 ? -10.990 -7.116 -1.758 1.00 87.50 77 VAL A C 1
ATOM 603 O O . VAL A 1 77 ? -10.173 -7.378 -0.879 1.00 87.50 77 VAL A O 1
ATOM 606 N N . LEU A 1 78 ? -12.294 -6.977 -1.526 1.00 85.00 78 LEU A N 1
ATOM 607 C CA . LEU A 1 78 ? -12.921 -7.203 -0.226 1.00 85.00 78 LEU A CA 1
ATOM 608 C C . LEU A 1 78 ? -13.632 -8.558 -0.253 1.00 85.00 78 LEU A C 1
ATOM 610 O O . LEU A 1 78 ? -14.475 -8.793 -1.119 1.00 85.00 78 LEU A O 1
ATOM 614 N N . PHE A 1 79 ? -13.271 -9.445 0.673 1.00 73.94 79 PHE A N 1
ATOM 615 C CA . PHE A 1 79 ? -13.984 -10.701 0.898 1.00 73.94 79 PHE A CA 1
ATOM 616 C C . PHE A 1 79 ? -15.109 -10.430 1.901 1.00 73.94 79 PHE A C 1
ATOM 618 O O . PHE A 1 79 ? -14.851 -9.828 2.945 1.00 73.94 79 PHE A O 1
ATOM 625 N N . TYR A 1 80 ? -16.336 -10.796 1.531 1.00 69.88 80 TYR A N 1
ATOM 626 C CA . TYR A 1 80 ? -17.561 -10.605 2.311 1.00 69.88 80 TYR A CA 1
ATOM 627 C C . TYR A 1 80 ? -17.978 -11.893 3.021 1.00 69.88 80 TYR A C 1
ATOM 629 O O . TYR A 1 80 ? -17.657 -12.985 2.496 1.00 69.88 80 TYR A O 1
#